Protein AF-A0A200HYS4-F1 (afdb_monomer)

pLDDT: mean 82.53, std 8.38, range [43.62, 94.75]

Structure (mmCIF, N/CA/C/O backbone):
data_AF-A0A200HYS4-F1
#
_entry.id   AF-A0A200HYS4-F1
#
loop_
_atom_site.group_PDB
_atom_site.id
_atom_site.type_symbol
_atom_site.label_atom_id
_atom_site.label_alt_id
_atom_site.label_comp_id
_atom_site.label_asym_id
_atom_site.label_entity_id
_atom_site.label_seq_id
_atom_site.pdbx_PDB_ins_code
_atom_site.Cartn_x
_atom_site.Cartn_y
_atom_site.Cartn_z
_atom_site.occupancy
_atom_site.B_iso_or_equiv
_atom_site.auth_seq_id
_atom_site.auth_comp_id
_atom_site.auth_asym_id
_atom_site.auth_atom_id
_atom_site.pdbx_PDB_model_num
ATOM 1 N N . MET A 1 1 ? -22.273 -1.838 -0.895 1.00 43.62 1 MET A N 1
ATOM 2 C CA . MET A 1 1 ? -22.373 -2.018 0.565 1.00 43.62 1 MET A CA 1
ATOM 3 C C . MET A 1 1 ? -22.120 -3.476 0.881 1.00 43.62 1 MET A C 1
ATOM 5 O O . MET A 1 1 ? -22.866 -4.328 0.404 1.00 43.62 1 MET A O 1
ATOM 9 N N . GLY A 1 2 ? -21.019 -3.767 1.568 1.00 59.88 2 GLY A N 1
ATOM 10 C CA . GLY A 1 2 ? -20.602 -5.133 1.888 1.00 59.88 2 GLY A CA 1
ATOM 11 C C . GLY A 1 2 ? -21.484 -5.754 2.973 1.00 59.88 2 GLY A C 1
ATOM 12 O O . GLY A 1 2 ? -21.993 -5.049 3.840 1.00 59.88 2 GLY A O 1
ATOM 13 N N . LYS A 1 3 ? -21.647 -7.083 2.962 1.00 58.84 3 LYS A N 1
ATOM 14 C CA . LYS A 1 3 ? -22.405 -7.829 3.989 1.00 58.84 3 LYS A CA 1
ATOM 15 C C . LYS A 1 3 ? -21.952 -7.487 5.421 1.00 58.84 3 LYS A C 1
ATOM 17 O O . LYS A 1 3 ? -22.784 -7.377 6.314 1.00 58.84 3 LYS A O 1
ATOM 22 N N . ASN A 1 4 ? -20.655 -7.242 5.595 1.00 75.69 4 ASN A N 1
ATOM 23 C CA . ASN A 1 4 ? -20.034 -6.896 6.874 1.00 75.69 4 ASN A CA 1
ATOM 24 C C . ASN A 1 4 ? -20.398 -5.483 7.361 1.00 75.69 4 ASN A C 1
ATOM 26 O O . ASN A 1 4 ? -20.480 -5.260 8.566 1.00 75.69 4 ASN A O 1
ATOM 30 N N . GLU A 1 5 ? -20.651 -4.539 6.446 1.00 79.88 5 GLU A N 1
ATOM 31 C CA . GLU A 1 5 ? -21.039 -3.166 6.803 1.00 79.88 5 GLU A CA 1
ATOM 32 C C . GLU A 1 5 ? -22.428 -3.151 7.439 1.00 79.88 5 GLU A C 1
ATOM 34 O O . GLU A 1 5 ? -22.596 -2.576 8.506 1.00 79.88 5 GLU A O 1
ATOM 39 N N . ARG A 1 6 ? -23.393 -3.864 6.842 1.00 83.50 6 ARG A N 1
ATOM 40 C CA . ARG A 1 6 ? -24.759 -3.969 7.381 1.00 83.50 6 ARG A CA 1
ATOM 41 C C . ARG A 1 6 ? -24.794 -4.633 8.751 1.00 83.50 6 ARG A C 1
ATOM 43 O O . ARG A 1 6 ? -25.457 -4.141 9.647 1.00 83.50 6 ARG A O 1
ATOM 50 N N . GLN A 1 7 ? -24.036 -5.714 8.927 1.00 84.19 7 GLN A N 1
ATOM 51 C CA . GLN A 1 7 ? -23.935 -6.391 10.223 1.00 84.19 7 GLN A CA 1
ATOM 52 C C . GLN A 1 7 ? -23.308 -5.491 11.294 1.00 84.19 7 GLN A C 1
ATOM 54 O O . GLN A 1 7 ? -23.748 -5.489 12.439 1.00 84.19 7 GLN A O 1
ATOM 59 N N . THR A 1 8 ? -22.298 -4.702 10.917 1.00 86.94 8 THR A N 1
ATOM 60 C CA . THR A 1 8 ? -21.685 -3.720 11.820 1.00 86.94 8 THR A CA 1
ATOM 61 C C . THR A 1 8 ? -22.671 -2.602 12.170 1.00 86.94 8 THR A C 1
ATOM 63 O O . THR A 1 8 ? -22.742 -2.189 13.321 1.00 86.94 8 THR A O 1
ATOM 66 N N . GLU A 1 9 ? -23.455 -2.128 11.201 1.00 88.94 9 GLU A N 1
ATOM 67 C CA . GLU A 1 9 ? -24.483 -1.103 11.397 1.00 88.94 9 GLU A CA 1
ATOM 68 C C . GLU A 1 9 ? -25.615 -1.590 12.310 1.00 88.94 9 GLU A C 1
ATOM 70 O O . GLU A 1 9 ? -25.948 -0.907 13.272 1.00 88.94 9 GLU A O 1
ATOM 75 N N . GLU A 1 10 ? -26.153 -2.787 12.070 1.00 90.19 10 GLU A N 1
ATOM 76 C CA . GLU A 1 10 ? -27.177 -3.412 12.919 1.00 90.19 10 GLU A CA 1
ATOM 77 C C . GLU A 1 10 ? -26.687 -3.575 14.362 1.00 90.19 10 GLU A C 1
ATOM 79 O O . GLU A 1 10 ? -27.403 -3.245 15.305 1.00 90.19 10 GLU A O 1
ATOM 84 N N . MET A 1 11 ? -25.438 -4.011 14.542 1.00 89.31 11 MET A N 1
ATOM 85 C CA . MET A 1 11 ? -24.815 -4.124 15.859 1.00 89.31 11 MET A CA 1
ATOM 86 C C . MET A 1 11 ? -24.674 -2.759 16.549 1.00 89.31 11 MET A C 1
ATOM 88 O O . MET A 1 11 ? -24.991 -2.631 17.730 1.00 89.31 11 MET A O 1
ATOM 92 N N . LEU A 1 12 ? -24.222 -1.728 15.829 1.00 91.38 12 LEU A N 1
ATOM 93 C CA . LEU A 1 12 ? -24.100 -0.367 16.363 1.00 91.38 12 LEU A CA 1
ATOM 94 C C . LEU A 1 12 ? -25.463 0.233 16.725 1.00 91.38 12 LEU A C 1
ATOM 96 O O . LEU A 1 12 ? -25.569 0.921 17.738 1.00 91.38 12 LEU A O 1
ATOM 100 N N . LEU A 1 13 ? -26.496 -0.034 15.923 1.00 94.31 13 LEU A N 1
ATOM 101 C CA . LEU A 1 13 ? -27.868 0.386 16.201 1.00 94.31 13 LEU A CA 1
ATOM 102 C C . LEU A 1 13 ? -28.436 -0.317 17.434 1.00 94.31 13 LEU A C 1
ATOM 104 O O . LEU A 1 13 ? -29.083 0.346 18.239 1.00 94.31 13 LEU A O 1
ATOM 108 N N . GLY A 1 14 ? -28.149 -1.609 17.616 1.00 91.62 14 GLY A N 1
ATOM 109 C CA . GLY A 1 14 ? -28.501 -2.338 18.836 1.00 91.62 14 GLY A CA 1
ATOM 110 C C . GLY A 1 14 ? -27.870 -1.700 20.074 1.00 91.62 14 GLY A C 1
ATOM 111 O O . GLY A 1 14 ? -28.579 -1.303 20.989 1.00 91.62 14 GLY A O 1
ATOM 112 N N . ILE A 1 15 ? -26.553 -1.460 20.045 1.00 90.50 15 ILE A N 1
ATOM 113 C CA . ILE A 1 15 ? -25.841 -0.794 21.152 1.00 90.50 15 ILE A CA 1
ATOM 114 C C . ILE A 1 15 ? -26.416 0.603 21.426 1.00 90.50 15 ILE A C 1
ATOM 116 O O . ILE A 1 15 ? -26.522 1.017 22.579 1.00 90.50 15 ILE A O 1
ATOM 120 N N . LEU A 1 16 ? -26.770 1.353 20.380 1.00 93.00 16 LEU A N 1
ATOM 121 C CA . LEU A 1 16 ? -27.381 2.671 20.526 1.00 93.00 16 LEU A CA 1
ATOM 122 C C . LEU A 1 16 ? -28.746 2.589 21.223 1.00 93.00 16 LEU A C 1
ATOM 124 O O . LEU A 1 16 ? -29.014 3.403 22.102 1.00 93.00 16 LEU A O 1
ATOM 128 N N . GLN A 1 17 ? -29.591 1.631 20.841 1.00 94.75 17 GLN A N 1
ATOM 129 C CA . GLN A 1 17 ? -30.896 1.416 21.469 1.00 94.75 17 GLN A CA 1
ATOM 130 C C . GLN A 1 17 ? -30.747 1.014 22.937 1.00 94.75 17 GLN A C 1
ATOM 132 O O . GLN A 1 17 ? -31.371 1.640 23.790 1.00 94.75 17 GLN A O 1
ATOM 137 N N . ASP A 1 18 ? -29.842 0.084 23.242 1.00 91.94 18 ASP A N 1
ATOM 138 C CA . ASP A 1 18 ? -29.573 -0.351 24.615 1.00 91.94 18 ASP A CA 1
ATOM 139 C C . ASP A 1 18 ? -29.107 0.821 25.505 1.00 91.94 18 ASP A C 1
ATOM 141 O O . ASP A 1 18 ? -29.523 0.953 26.657 1.00 91.94 18 ASP A O 1
ATOM 145 N N . ILE A 1 19 ? -28.278 1.727 24.965 1.00 91.88 19 ILE A N 1
ATOM 146 C CA . ILE A 1 19 ? -27.853 2.946 25.673 1.00 91.88 19 ILE A CA 1
ATOM 147 C C . ILE A 1 19 ? -29.042 3.885 25.924 1.00 91.88 19 ILE A C 1
ATOM 149 O O . ILE A 1 19 ? -29.134 4.457 27.011 1.00 91.88 19 ILE A O 1
ATOM 153 N N . LEU A 1 20 ? -29.941 4.060 24.952 1.00 93.88 20 LEU A N 1
ATOM 154 C CA . LEU A 1 20 ? -31.119 4.921 25.101 1.00 93.88 20 LEU A CA 1
ATOM 155 C C . LEU A 1 20 ? -32.088 4.377 26.161 1.00 93.88 20 LEU A C 1
ATOM 157 O O . LEU A 1 20 ? -32.545 5.145 27.008 1.00 93.88 20 LEU A O 1
ATOM 161 N N . GLU A 1 21 ? -32.338 3.067 26.181 1.00 94.19 21 GLU A N 1
A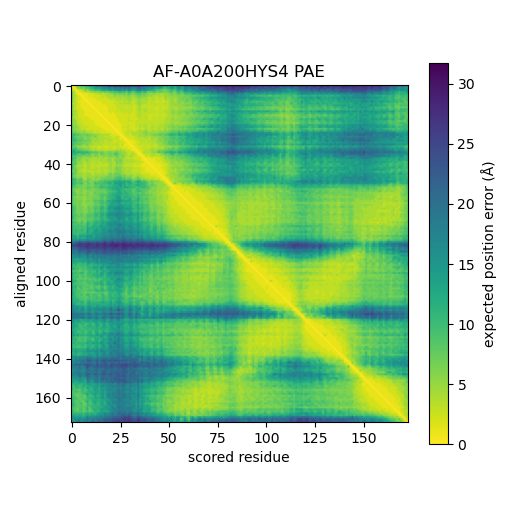TOM 162 C CA . GLU A 1 21 ? -33.162 2.422 27.212 1.00 94.19 21 GLU A CA 1
ATOM 163 C C . GLU A 1 21 ? -32.517 2.517 28.602 1.00 94.19 21 GLU A C 1
ATOM 165 O O . GLU A 1 21 ? -33.192 2.799 29.595 1.00 94.19 21 GLU A O 1
ATOM 170 N N . ALA A 1 22 ? -31.199 2.326 28.701 1.00 91.44 22 ALA A N 1
ATOM 171 C CA . ALA A 1 22 ? -30.468 2.497 29.954 1.00 91.44 22 ALA A CA 1
ATOM 172 C C . ALA A 1 22 ? -30.579 3.941 30.477 1.00 91.44 22 ALA A C 1
ATOM 174 O O . ALA A 1 22 ? -30.789 4.150 31.674 1.00 91.44 22 ALA A O 1
ATOM 175 N N . GLN A 1 23 ? -30.500 4.937 29.585 1.00 91.50 23 GLN A N 1
ATOM 176 C CA . GLN A 1 23 ? -30.702 6.344 29.936 1.00 91.50 23 GLN A CA 1
ATOM 177 C C . GLN A 1 23 ? -32.131 6.627 30.416 1.00 91.50 23 GLN A C 1
ATOM 179 O O . GLN A 1 23 ? -32.293 7.325 31.418 1.00 91.50 23 GLN A O 1
ATOM 184 N N . GLU A 1 24 ? -33.154 6.083 29.750 1.00 94.12 24 GLU A N 1
ATOM 185 C CA . GLU A 1 24 ? -34.563 6.251 30.141 1.00 94.12 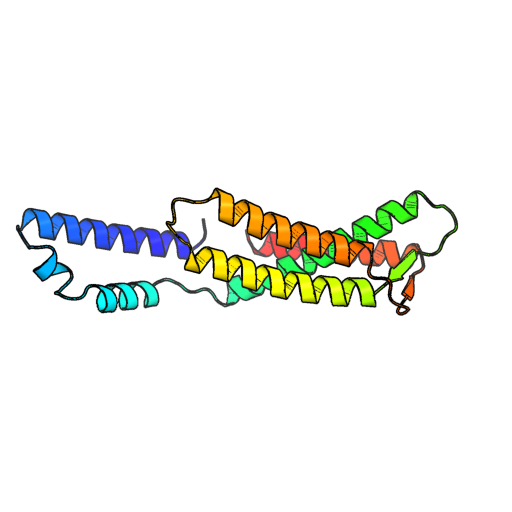24 GLU A CA 1
ATOM 186 C C . GLU A 1 24 ? -34.850 5.649 31.525 1.00 94.12 24 GLU A C 1
ATOM 188 O O . GLU A 1 24 ? -35.535 6.258 32.346 1.00 94.12 24 GLU A O 1
ATOM 193 N N . ASN A 1 25 ? -34.238 4.504 31.830 1.00 92.81 25 ASN A N 1
ATOM 194 C CA . ASN A 1 25 ? -34.344 3.834 33.126 1.00 92.81 25 ASN A CA 1
ATOM 195 C C . ASN A 1 25 ? -33.446 4.445 34.223 1.00 92.81 25 ASN A C 1
ATOM 197 O O . ASN A 1 25 ? -33.399 3.929 35.342 1.00 92.81 25 ASN A O 1
ATOM 201 N N . GLY A 1 26 ? -32.715 5.528 33.930 1.00 91.38 26 GLY A N 1
ATOM 202 C CA . GLY A 1 26 ? -31.820 6.191 34.883 1.00 91.38 26 GLY A CA 1
ATOM 203 C C . GLY A 1 26 ? -30.588 5.365 35.276 1.00 91.38 26 GLY A C 1
ATOM 204 O O . GLY A 1 26 ? -29.977 5.631 36.313 1.00 91.38 26 GLY A O 1
ATOM 205 N N . VAL A 1 27 ? -30.215 4.365 34.472 1.00 90.06 27 VAL A N 1
ATOM 206 C CA . VAL A 1 27 ? -29.041 3.516 34.701 1.00 90.06 27 VAL A CA 1
ATOM 207 C C . VAL A 1 27 ? -27.777 4.337 34.467 1.00 90.06 27 VAL A C 1
ATOM 209 O O . VAL A 1 27 ? -27.614 5.000 33.439 1.00 90.06 27 VAL A O 1
ATOM 212 N N . SER A 1 28 ? -26.852 4.305 35.426 1.00 88.50 28 SER A N 1
ATOM 213 C CA . SER A 1 28 ? -25.592 5.023 35.280 1.00 88.50 28 SER A CA 1
ATOM 214 C C . SER A 1 28 ? -24.698 4.353 34.231 1.00 88.50 28 SER A C 1
ATOM 216 O O . SER A 1 28 ? -24.686 3.131 34.078 1.00 88.50 28 SER A O 1
ATOM 218 N N . ALA A 1 29 ? -23.867 5.137 33.539 1.00 83.75 29 ALA A N 1
ATOM 219 C CA . ALA A 1 29 ? -22.899 4.593 32.582 1.00 83.75 29 ALA A CA 1
ATOM 220 C C . ALA A 1 29 ? -21.927 3.584 33.225 1.00 83.75 29 ALA A C 1
ATOM 222 O O . ALA A 1 29 ? -21.437 2.685 32.548 1.00 83.75 29 ALA A O 1
ATOM 223 N N . GLN A 1 30 ? -21.653 3.719 34.527 1.00 85.94 30 GLN A N 1
ATOM 224 C CA . GLN A 1 30 ? -20.797 2.795 35.267 1.00 85.94 30 GLN A CA 1
ATOM 225 C C . GLN A 1 30 ? -21.497 1.465 35.565 1.00 85.94 30 GLN A C 1
ATOM 227 O O . GLN A 1 30 ? -20.823 0.440 35.618 1.00 85.94 30 GLN A O 1
ATOM 232 N N . ASP A 1 31 ? -22.819 1.470 35.734 1.00 86.75 31 ASP A N 1
ATOM 233 C CA . ASP A 1 31 ? -23.606 0.247 35.904 1.00 86.75 31 ASP A CA 1
ATOM 234 C C . ASP A 1 31 ? -23.826 -0.463 34.563 1.00 86.75 31 ASP A C 1
ATOM 236 O O . ASP A 1 31 ? -23.780 -1.688 34.510 1.00 86.75 31 ASP A O 1
ATOM 240 N N . TYR A 1 32 ? -23.979 0.294 33.470 1.00 85.69 32 TYR A N 1
ATOM 241 C CA . TYR A 1 32 ? -24.147 -0.253 32.120 1.00 85.69 32 TYR A CA 1
ATOM 242 C C . TYR A 1 32 ? -22.834 -0.785 31.512 1.00 85.69 32 TYR A C 1
ATOM 244 O O . TYR A 1 32 ? -22.765 -1.929 31.072 1.00 85.69 32 TYR A O 1
ATOM 252 N N . PHE A 1 33 ? -21.757 0.013 31.512 1.00 85.00 33 PHE A N 1
ATOM 253 C CA . PHE A 1 33 ? -20.457 -0.381 30.940 1.00 85.00 33 PHE A CA 1
ATOM 254 C C . PHE A 1 33 ? -19.497 -1.028 31.953 1.00 85.00 33 PHE A C 1
ATOM 256 O O . PHE A 1 33 ? -18.400 -1.461 31.589 1.00 85.00 33 PHE A O 1
ATOM 263 N N . GLY A 1 34 ? -19.860 -1.065 33.234 1.00 85.25 34 GLY A N 1
ATOM 264 C CA . GLY A 1 34 ? -18.966 -1.482 34.309 1.00 85.25 34 GLY A CA 1
ATOM 265 C C . GLY A 1 34 ? -17.888 -0.442 34.652 1.00 85.25 34 GLY A C 1
ATOM 266 O O . GLY A 1 34 ? -17.720 0.599 34.016 1.00 85.25 34 GLY A O 1
ATOM 267 N N . LYS A 1 35 ? -17.086 -0.744 35.682 1.00 83.44 35 LYS A N 1
ATOM 268 C CA . LYS A 1 35 ? -15.969 0.121 36.125 1.00 83.44 35 LYS A CA 1
ATOM 269 C C . LYS A 1 35 ? -14.796 0.162 35.139 1.00 83.44 35 LYS A C 1
ATOM 271 O O . LYS A 1 35 ? -13.995 1.090 35.187 1.00 83.44 35 LYS A O 1
ATOM 276 N N . ALA A 1 36 ? -14.686 -0.848 34.280 1.00 86.50 36 ALA A N 1
ATOM 277 C CA . ALA A 1 36 ? -13.677 -0.950 33.238 1.00 86.50 36 ALA A CA 1
ATOM 278 C C . ALA A 1 36 ? -14.382 -1.342 31.929 1.00 86.50 36 ALA A C 1
ATOM 280 O O . ALA A 1 36 ? -14.769 -2.498 31.801 1.00 86.50 36 ALA A O 1
ATOM 281 N N . PRO A 1 37 ? -14.541 -0.425 30.961 1.00 82.75 37 PRO A N 1
ATOM 282 C CA . PRO A 1 37 ? -15.277 -0.690 29.719 1.00 82.75 37 PRO A CA 1
ATOM 283 C C . PRO A 1 37 ? -14.462 -1.475 28.675 1.00 82.75 37 PRO A C 1
ATOM 285 O O . PRO A 1 37 ? -15.006 -1.958 27.686 1.00 82.75 37 PRO A O 1
ATOM 288 N N . GLN A 1 38 ? -13.147 -1.618 28.872 1.00 86.44 38 GLN A N 1
ATOM 289 C CA . GLN A 1 38 ? -12.240 -2.303 27.938 1.00 86.44 38 GLN A CA 1
ATOM 290 C C . GLN A 1 38 ? -12.598 -3.774 27.648 1.00 86.44 38 GLN A C 1
ATOM 292 O O . GLN A 1 38 ? -12.485 -4.170 26.488 1.00 86.44 38 GLN A O 1
ATOM 297 N N . PRO A 1 39 ? -13.017 -4.603 28.626 1.00 87.00 39 PRO A N 1
ATOM 298 C CA . PRO A 1 39 ? -13.423 -5.982 28.368 1.00 87.00 39 PRO A CA 1
ATOM 299 C C . PRO A 1 39 ? -14.655 -6.048 27.463 1.00 87.00 39 PRO A C 1
ATOM 301 O O . PRO A 1 39 ? -14.623 -6.768 26.470 1.00 87.00 39 PRO A O 1
ATOM 304 N N . ILE A 1 40 ? -15.673 -5.226 27.746 1.00 84.56 40 ILE A N 1
ATOM 305 C CA . ILE A 1 40 ? -16.895 -5.130 26.936 1.00 84.56 40 ILE A CA 1
ATOM 306 C C . ILE A 1 40 ? -16.541 -4.669 25.520 1.00 84.56 40 ILE A C 1
ATOM 308 O O . ILE A 1 40 ? -16.917 -5.310 24.545 1.00 84.56 40 ILE A O 1
ATOM 312 N N . ALA A 1 41 ? -15.725 -3.619 25.385 1.00 85.56 41 ALA A N 1
ATOM 313 C CA . ALA A 1 41 ? -15.263 -3.146 24.082 1.00 85.56 41 ALA A CA 1
ATOM 314 C C . ALA A 1 41 ? -14.510 -4.233 23.294 1.00 85.56 41 ALA A C 1
ATOM 316 O O . ALA A 1 41 ? -14.736 -4.399 22.099 1.00 85.56 41 ALA A O 1
ATOM 317 N N . ASN A 1 42 ? -13.647 -5.012 23.949 1.00 87.25 42 ASN A N 1
ATOM 318 C CA . ASN A 1 42 ? -12.928 -6.110 23.303 1.00 87.25 42 ASN A CA 1
ATOM 319 C C . ASN A 1 42 ? -13.852 -7.253 22.865 1.00 87.25 42 ASN A C 1
ATOM 321 O O . ASN A 1 42 ? -13.596 -7.871 21.834 1.00 87.25 42 ASN A O 1
ATOM 325 N N . GLU A 1 43 ? -14.899 -7.561 23.629 1.00 86.06 43 GLU A N 1
ATOM 326 C CA . GLU A 1 43 ? -15.905 -8.550 23.231 1.00 86.06 43 GLU A CA 1
ATOM 327 C C . GLU A 1 43 ? -16.707 -8.081 22.021 1.00 86.06 43 GLU A C 1
ATOM 329 O O . GLU A 1 43 ? -16.852 -8.844 21.067 1.00 86.06 43 GLU A O 1
ATOM 334 N N . LEU A 1 44 ? -17.115 -6.811 21.996 1.00 85.56 44 LEU A N 1
ATOM 335 C CA . LEU A 1 44 ? -17.774 -6.209 20.837 1.00 85.56 44 LEU A CA 1
ATOM 336 C C . LEU A 1 44 ? -16.866 -6.260 19.597 1.00 85.56 44 LEU A C 1
ATOM 338 O O . LEU A 1 44 ? -17.283 -6.696 18.528 1.00 85.56 44 LEU A O 1
ATOM 342 N N . LEU A 1 45 ? -15.583 -5.918 19.739 1.00 85.25 45 LEU A N 1
ATOM 343 C CA . LEU A 1 45 ? -14.620 -6.001 18.635 1.00 85.25 45 LEU A CA 1
ATOM 344 C C . LEU A 1 45 ? -14.444 -7.429 18.097 1.00 85.25 45 LEU A C 1
ATOM 346 O O . LEU A 1 45 ? -14.198 -7.598 16.905 1.00 85.25 45 LEU A O 1
ATOM 350 N N . LYS A 1 46 ? -14.575 -8.459 18.942 1.00 85.19 46 LYS A N 1
ATOM 351 C CA . LYS A 1 46 ? -14.517 -9.867 18.508 1.00 85.19 46 LYS A CA 1
ATOM 352 C C . LYS A 1 46 ? -15.766 -10.313 17.750 1.00 85.19 46 LYS A C 1
ATOM 354 O O . LYS A 1 46 ? -15.677 -11.265 16.980 1.00 85.19 46 LYS A O 1
ATOM 359 N N . GLN A 1 47 ? -16.907 -9.672 17.991 1.00 83.81 47 GLN A N 1
ATOM 360 C CA . GLN A 1 47 ? -18.163 -9.961 17.296 1.00 83.81 47 GLN A CA 1
ATOM 361 C C . GLN A 1 47 ? -18.221 -9.318 15.908 1.00 83.81 47 GLN A C 1
ATOM 363 O O . GLN A 1 47 ? -19.011 -9.753 15.070 1.00 83.81 47 GLN A O 1
ATOM 368 N N . LEU A 1 48 ? -17.368 -8.322 15.640 1.00 82.75 48 LEU A N 1
ATOM 369 C CA . LEU A 1 48 ? -17.293 -7.709 14.322 1.00 82.75 48 LEU A CA 1
ATOM 370 C C . LEU A 1 48 ? -16.867 -8.740 13.265 1.00 82.75 48 LEU A C 1
ATOM 372 O O . LEU A 1 48 ? -15.911 -9.496 13.477 1.00 82.75 48 LEU A O 1
ATOM 376 N N . PRO A 1 49 ? -17.537 -8.758 12.101 1.00 75.94 49 PRO A N 1
ATOM 377 C CA . PRO A 1 49 ? -17.189 -9.665 11.021 1.00 75.94 49 PRO A CA 1
ATOM 378 C C . PRO A 1 49 ? -15.783 -9.342 10.500 1.00 75.94 49 PRO A C 1
ATOM 380 O O . PRO A 1 49 ? -15.569 -8.357 9.794 1.00 75.94 49 PRO A O 1
ATOM 383 N N . ASN A 1 50 ? -14.810 -10.189 10.841 1.00 71.88 50 ASN A N 1
ATOM 384 C CA . ASN A 1 50 ? -13.462 -10.107 10.295 1.00 71.88 50 ASN A CA 1
ATOM 385 C C . ASN A 1 50 ? -13.343 -11.010 9.065 1.00 71.88 50 ASN A C 1
ATOM 387 O O . ASN A 1 50 ? -13.273 -12.237 9.173 1.00 71.88 50 ASN A O 1
ATOM 391 N N . ASP A 1 51 ? -13.312 -10.398 7.886 1.00 77.38 51 ASP A N 1
ATOM 392 C CA . ASP A 1 51 ? -13.200 -11.125 6.630 1.00 77.38 51 ASP A CA 1
ATOM 393 C C . ASP A 1 51 ? -11.742 -11.223 6.173 1.00 77.38 51 ASP A C 1
ATOM 395 O O . ASP A 1 51 ? -11.248 -10.480 5.319 1.00 77.38 51 ASP A O 1
ATOM 399 N N . ALA A 1 52 ? -11.035 -12.199 6.744 1.00 78.38 52 ALA A N 1
ATOM 400 C CA . ALA A 1 52 ? -9.667 -12.517 6.350 1.00 78.38 52 ALA A CA 1
ATOM 401 C C . ALA A 1 52 ? -9.553 -12.852 4.849 1.00 78.38 52 ALA A C 1
ATOM 403 O O . ALA A 1 52 ? -8.530 -12.553 4.230 1.00 78.38 52 ALA A O 1
ATOM 404 N N . LYS A 1 53 ? -10.598 -13.427 4.229 1.00 78.88 53 LYS A N 1
ATOM 405 C CA . LYS A 1 53 ? -10.603 -13.712 2.783 1.00 78.88 53 LYS A CA 1
ATOM 406 C C . LYS A 1 53 ? -10.655 -12.418 1.983 1.00 78.88 53 LYS A C 1
ATOM 408 O O . LYS A 1 53 ? -9.918 -12.280 1.007 1.00 78.88 53 LYS A O 1
ATOM 413 N N . GLN A 1 54 ? -11.463 -11.456 2.418 1.00 80.06 54 GLN A N 1
ATOM 414 C CA . GLN A 1 54 ? -11.492 -10.121 1.833 1.00 80.06 54 GLN A CA 1
ATOM 415 C C . GLN A 1 54 ? -10.133 -9.420 1.971 1.00 80.06 54 GLN A C 1
ATOM 417 O O . GLN A 1 54 ? -9.668 -8.828 0.999 1.00 80.06 54 GLN A O 1
ATOM 422 N N . MET A 1 55 ? -9.449 -9.538 3.116 1.00 80.81 55 MET A N 1
ATOM 423 C CA . MET A 1 55 ? -8.097 -8.981 3.286 1.00 80.81 55 MET A CA 1
ATOM 424 C C . MET A 1 55 ? -7.088 -9.599 2.310 1.00 80.81 55 MET A C 1
ATOM 426 O O . MET A 1 55 ? -6.340 -8.866 1.662 1.00 80.81 55 MET A O 1
ATOM 430 N N . VAL A 1 56 ? -7.093 -10.927 2.151 1.00 84.44 56 VAL A N 1
ATOM 431 C CA . VAL A 1 56 ? -6.232 -11.618 1.175 1.00 84.44 56 VAL A CA 1
ATOM 432 C C . VAL A 1 56 ? -6.560 -11.175 -0.250 1.00 84.44 56 VAL A C 1
ATOM 434 O O . VAL A 1 56 ? -5.648 -10.875 -1.017 1.00 84.44 56 VAL A O 1
ATOM 437 N N . LYS A 1 57 ? -7.846 -11.061 -0.600 1.00 83.75 57 LYS A N 1
ATOM 438 C CA . LYS A 1 57 ? -8.286 -10.610 -1.926 1.00 83.75 57 LYS A CA 1
ATOM 439 C C . LYS A 1 57 ? -7.846 -9.176 -2.224 1.00 83.75 57 LYS A C 1
ATOM 441 O O . LYS A 1 57 ? -7.326 -8.916 -3.304 1.00 83.75 57 LYS A O 1
ATOM 446 N N . ILE A 1 58 ? -8.001 -8.259 -1.266 1.00 84.06 58 ILE A N 1
ATOM 447 C CA . ILE A 1 58 ? -7.547 -6.865 -1.393 1.00 84.06 58 ILE A CA 1
ATOM 448 C C . ILE A 1 58 ? -6.024 -6.807 -1.523 1.00 84.06 58 ILE A C 1
ATOM 450 O O . ILE A 1 58 ? -5.514 -6.074 -2.367 1.00 84.06 58 ILE A O 1
ATOM 454 N N . SER A 1 59 ? -5.295 -7.592 -0.727 1.00 83.25 59 SER A N 1
ATOM 455 C CA . SER A 1 59 ? -3.835 -7.661 -0.805 1.00 83.25 59 SER A CA 1
ATOM 456 C C . SER A 1 59 ? -3.371 -8.177 -2.170 1.00 83.25 59 SER A C 1
ATOM 458 O O . SER A 1 59 ? -2.523 -7.550 -2.804 1.00 83.25 59 SER A O 1
ATOM 460 N N . LEU A 1 60 ? -3.985 -9.251 -2.674 1.00 85.00 60 LEU A N 1
ATOM 461 C CA . LEU A 1 60 ? -3.696 -9.802 -3.997 1.00 85.00 60 LEU A CA 1
ATOM 462 C C . LEU A 1 60 ? -3.999 -8.790 -5.111 1.00 85.00 60 LEU A C 1
ATOM 464 O O . LEU A 1 60 ? -3.167 -8.583 -5.994 1.00 85.00 60 LEU A O 1
ATOM 468 N N . LEU A 1 61 ? -5.157 -8.124 -5.047 1.00 87.31 61 LEU A N 1
ATOM 469 C CA . LEU A 1 61 ? -5.542 -7.082 -5.998 1.00 87.31 61 LEU A CA 1
ATOM 470 C C . LEU A 1 61 ? -4.540 -5.921 -5.984 1.00 87.31 61 LEU A C 1
ATOM 472 O O . LEU A 1 61 ? -4.151 -5.447 -7.049 1.00 87.31 61 LEU A O 1
ATOM 476 N N . ALA A 1 62 ? -4.088 -5.485 -4.806 1.00 84.94 62 ALA A N 1
ATOM 477 C CA . ALA A 1 62 ? -3.109 -4.410 -4.672 1.00 84.94 62 ALA A CA 1
ATOM 478 C C . ALA A 1 62 ? -1.758 -4.781 -5.306 1.00 84.94 62 ALA A C 1
ATOM 480 O O . ALA A 1 62 ? -1.198 -3.983 -6.058 1.00 84.94 62 ALA A O 1
ATOM 481 N N . VAL A 1 63 ? -1.266 -6.002 -5.065 1.00 84.81 63 VAL A N 1
ATOM 482 C CA . VAL A 1 63 ? -0.013 -6.504 -5.654 1.00 84.81 63 VAL A CA 1
ATOM 483 C C . VAL A 1 63 ? -0.119 -6.607 -7.178 1.00 84.81 63 VAL A C 1
ATOM 485 O O . VAL A 1 63 ? 0.753 -6.108 -7.890 1.00 84.81 63 VAL A O 1
ATOM 488 N N . LEU A 1 64 ? -1.200 -7.200 -7.694 1.00 86.06 64 LEU A N 1
ATOM 489 C CA . LEU A 1 64 ? -1.425 -7.331 -9.137 1.00 86.06 64 LEU A CA 1
ATOM 490 C C . LEU A 1 64 ? -1.588 -5.974 -9.820 1.00 86.06 64 LEU A C 1
ATOM 492 O O . LEU A 1 64 ? -1.004 -5.750 -10.878 1.00 86.06 64 LEU A O 1
ATOM 496 N N . THR A 1 65 ? -2.326 -5.053 -9.202 1.00 85.88 65 THR A N 1
ATOM 497 C CA . THR A 1 65 ? -2.514 -3.695 -9.728 1.00 85.88 65 THR A CA 1
ATOM 498 C C . THR A 1 65 ? -1.193 -2.934 -9.759 1.00 85.88 65 THR A C 1
ATOM 500 O O . THR A 1 65 ? -0.878 -2.310 -10.769 1.00 85.88 65 THR A O 1
ATOM 503 N N . TYR A 1 66 ? -0.381 -3.021 -8.700 1.00 84.69 66 TYR A N 1
ATOM 504 C CA . TYR A 1 66 ? 0.950 -2.414 -8.673 1.00 84.69 66 TYR A CA 1
ATOM 505 C C . TYR A 1 66 ? 1.822 -2.938 -9.818 1.00 84.69 66 TYR A C 1
ATOM 507 O O . TYR A 1 66 ? 2.387 -2.150 -10.580 1.00 84.69 66 TYR A O 1
ATOM 515 N N . PHE A 1 67 ? 1.875 -4.261 -9.991 1.00 83.38 67 PHE A N 1
ATOM 516 C CA . PHE A 1 67 ? 2.646 -4.873 -11.068 1.00 83.38 67 PHE A CA 1
ATOM 517 C C . PHE A 1 67 ? 2.130 -4.458 -12.451 1.00 83.38 67 PHE A C 1
ATOM 519 O O . PHE A 1 67 ? 2.925 -4.093 -13.315 1.00 83.38 67 PHE A O 1
ATOM 526 N N . ALA A 1 68 ? 0.809 -4.439 -12.650 1.00 86.25 68 ALA A N 1
ATOM 527 C CA . ALA A 1 68 ? 0.188 -4.016 -13.900 1.00 86.25 68 ALA A CA 1
ATOM 528 C C . ALA A 1 68 ? 0.510 -2.553 -14.234 1.00 86.25 68 ALA A C 1
ATOM 530 O O . ALA A 1 68 ? 0.962 -2.276 -15.341 1.00 86.25 68 ALA A O 1
ATOM 531 N N . VAL A 1 69 ? 0.348 -1.623 -13.288 1.00 85.38 69 VAL A N 1
ATOM 532 C CA . VAL A 1 69 ? 0.627 -0.190 -13.500 1.00 85.38 69 VAL A CA 1
ATOM 533 C C . VAL A 1 69 ? 2.088 0.035 -13.873 1.00 85.38 69 VAL A C 1
ATOM 535 O O . VAL A 1 69 ? 2.385 0.750 -14.829 1.00 85.38 69 VAL A O 1
ATOM 538 N N . VAL A 1 70 ? 3.007 -0.598 -13.150 1.00 81.81 70 VAL A N 1
ATOM 539 C CA . VAL A 1 70 ? 4.443 -0.452 -13.389 1.00 81.81 70 VAL A CA 1
ATOM 540 C C . VAL A 1 70 ? 4.854 -1.078 -14.726 1.00 81.81 70 VAL A C 1
ATOM 542 O O . VAL A 1 70 ? 5.567 -0.450 -15.514 1.00 81.81 70 VAL A O 1
ATOM 545 N N . PHE A 1 71 ? 4.369 -2.287 -15.021 1.00 82.88 71 PHE A N 1
ATOM 546 C CA . PHE A 1 71 ? 4.659 -2.981 -16.273 1.00 82.88 71 PHE A CA 1
ATOM 547 C C . PHE A 1 71 ? 4.095 -2.216 -17.474 1.00 82.88 71 PHE A C 1
ATOM 549 O O . PHE A 1 71 ? 4.844 -1.894 -18.396 1.00 82.88 71 PHE A O 1
ATOM 556 N N . ILE A 1 72 ? 2.80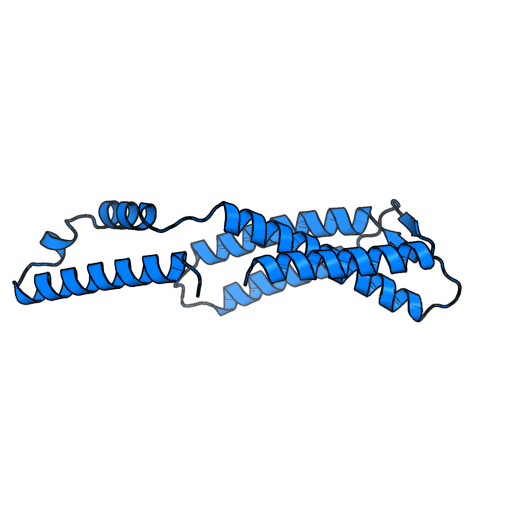9 -1.858 -17.443 1.00 84.12 72 ILE A N 1
ATOM 557 C CA . ILE A 1 72 ? 2.131 -1.122 -18.519 1.00 84.12 72 ILE A CA 1
ATOM 558 C C . ILE A 1 72 ? 2.743 0.271 -18.689 1.00 84.12 72 ILE A C 1
ATOM 560 O O . ILE A 1 72 ? 2.960 0.697 -19.819 1.00 84.12 72 ILE A O 1
ATOM 564 N N . GLY A 1 73 ? 3.092 0.961 -17.600 1.00 82.25 73 GLY A N 1
ATOM 565 C CA . GLY A 1 73 ? 3.779 2.252 -17.659 1.00 82.25 73 GLY A CA 1
ATOM 566 C C . GLY A 1 73 ? 5.138 2.158 -18.357 1.00 82.25 73 GLY A C 1
ATOM 567 O O . GLY A 1 73 ? 5.431 2.945 -19.256 1.00 82.25 73 GLY A O 1
ATOM 568 N N . SER A 1 74 ? 5.951 1.154 -18.011 1.00 78.19 74 SER A N 1
ATOM 569 C CA . SER A 1 74 ? 7.239 0.922 -18.682 1.00 78.19 74 SER A CA 1
ATOM 570 C C . SER A 1 74 ? 7.076 0.519 -20.154 1.00 78.19 74 SER A C 1
ATOM 572 O O . SER A 1 74 ? 7.825 0.991 -21.012 1.00 78.19 74 SER A O 1
ATOM 574 N N . TYR A 1 75 ? 6.052 -0.282 -20.466 1.00 80.62 75 TYR A N 1
ATOM 575 C CA . TYR A 1 75 ? 5.687 -0.634 -21.834 1.00 80.62 75 TYR A CA 1
ATOM 576 C C . TYR A 1 75 ? 5.274 0.606 -22.640 1.00 80.62 75 TYR A C 1
ATOM 578 O O . TYR A 1 75 ? 5.763 0.802 -23.750 1.00 80.62 75 TYR A O 1
ATOM 586 N N . PHE A 1 76 ? 4.454 1.488 -22.067 1.00 82.38 76 PHE A N 1
ATOM 587 C CA . PHE A 1 76 ? 4.017 2.723 -22.714 1.00 82.38 76 PHE A CA 1
ATOM 588 C C . PHE A 1 76 ? 5.199 3.624 -23.084 1.00 82.38 76 PHE A C 1
ATOM 590 O O . PHE A 1 76 ? 5.280 4.084 -24.218 1.00 82.38 76 PHE A O 1
ATOM 597 N N . VAL A 1 77 ? 6.172 3.803 -22.184 1.00 79.88 77 VAL A N 1
ATOM 598 C CA . VAL A 1 77 ? 7.404 4.559 -22.483 1.00 79.88 77 VAL A CA 1
ATOM 599 C C . VAL A 1 77 ? 8.195 3.915 -23.628 1.00 79.88 77 VAL A C 1
ATOM 601 O O . VAL A 1 77 ? 8.681 4.623 -24.510 1.00 79.88 77 VAL A O 1
ATOM 604 N N . SER A 1 78 ? 8.272 2.581 -23.673 1.00 75.62 78 SER A N 1
ATOM 605 C CA . SER A 1 78 ? 8.967 1.858 -24.750 1.00 75.62 78 SER A CA 1
ATOM 606 C C . SER A 1 78 ? 8.330 2.045 -26.136 1.00 75.62 78 SER A C 1
ATOM 608 O O . SER A 1 78 ? 9.007 1.891 -27.150 1.00 75.62 78 SER A O 1
ATOM 610 N N . LEU A 1 79 ? 7.049 2.430 -26.217 1.00 77.81 79 LEU A N 1
ATOM 611 C CA . LEU A 1 79 ? 6.393 2.730 -27.496 1.00 77.81 79 LEU A CA 1
ATOM 612 C C . LEU A 1 79 ? 6.965 3.982 -28.171 1.00 77.81 79 LEU A C 1
ATOM 614 O O . LEU A 1 79 ? 7.004 4.034 -29.399 1.00 77.81 79 LEU A O 1
ATOM 618 N N . PHE A 1 80 ? 7.449 4.948 -27.388 1.00 80.06 80 PHE A N 1
ATOM 619 C CA . PHE A 1 80 ? 8.049 6.188 -27.888 1.00 80.06 80 PHE A CA 1
ATOM 620 C C . PHE A 1 80 ? 9.530 6.038 -28.268 1.00 80.06 80 PHE A C 1
ATOM 622 O O . PHE A 1 80 ? 10.132 6.991 -28.758 1.00 80.06 80 PHE A O 1
ATOM 629 N N . GLN A 1 81 ? 10.123 4.853 -28.077 1.00 75.62 81 GLN A N 1
ATOM 630 C CA . GLN A 1 81 ? 11.502 4.536 -28.458 1.00 75.62 81 GLN A CA 1
ATOM 631 C C . GLN A 1 81 ? 11.515 3.388 -29.485 1.00 75.62 81 GLN A C 1
ATOM 633 O O . GLN A 1 81 ? 11.649 2.217 -29.127 1.00 75.62 81 GLN A O 1
ATOM 638 N N . PRO A 1 82 ? 11.339 3.687 -30.786 1.00 65.19 82 PRO A N 1
ATOM 639 C CA . PRO A 1 82 ? 11.312 2.656 -31.811 1.00 65.19 82 PRO A CA 1
ATOM 640 C C . PRO A 1 82 ? 12.685 1.986 -31.959 1.00 65.19 82 PRO A C 1
ATOM 642 O O . PRO A 1 82 ? 13.688 2.652 -32.191 1.00 65.19 82 PRO A O 1
ATOM 645 N N . GLY A 1 83 ? 12.715 0.653 -31.866 1.00 64.44 83 GLY A N 1
ATOM 646 C CA . GLY A 1 83 ? 13.900 -0.164 -32.158 1.00 64.44 83 GLY A CA 1
ATOM 647 C C . GLY A 1 83 ? 14.661 -0.686 -30.937 1.00 64.44 83 GLY A C 1
ATOM 648 O O . GLY A 1 83 ? 15.535 -1.534 -31.105 1.00 64.44 83 GLY A O 1
ATOM 649 N N . THR A 1 84 ? 14.314 -0.268 -29.718 1.00 64.00 84 THR A N 1
ATOM 650 C CA . THR A 1 84 ? 14.884 -0.850 -28.496 1.00 64.00 84 THR A CA 1
ATOM 651 C C . THR A 1 84 ? 14.011 -2.006 -27.979 1.00 64.00 84 THR A C 1
ATOM 653 O O . THR A 1 84 ? 12.781 -1.894 -27.944 1.00 64.00 84 THR A O 1
ATOM 656 N N . PRO A 1 85 ? 14.604 -3.157 -27.603 1.00 65.81 85 PRO A N 1
ATOM 657 C CA . PRO A 1 85 ? 13.883 -4.201 -26.882 1.00 65.81 85 PRO A CA 1
ATOM 658 C C . PRO A 1 85 ? 13.393 -3.671 -25.532 1.00 65.81 85 PRO A C 1
ATOM 660 O O . PRO A 1 85 ? 14.023 -2.794 -24.936 1.00 65.81 85 PRO A O 1
ATOM 663 N N . GLN A 1 86 ? 12.298 -4.232 -25.014 1.00 67.88 86 GLN A N 1
ATOM 664 C CA . GLN A 1 86 ? 11.840 -3.866 -23.680 1.00 67.88 86 GLN A CA 1
ATOM 665 C C . GLN A 1 86 ? 12.782 -4.476 -22.642 1.00 67.88 86 GLN A C 1
ATOM 667 O O . GLN A 1 86 ? 12.893 -5.697 -22.526 1.00 67.88 86 GLN A O 1
ATOM 672 N N . LEU A 1 87 ? 13.453 -3.605 -21.892 1.00 71.06 87 LEU A N 1
ATOM 673 C CA . LEU A 1 87 ? 14.343 -3.973 -20.799 1.00 71.06 87 LEU A CA 1
ATOM 674 C C . LEU A 1 87 ? 13.562 -3.887 -19.491 1.00 71.06 87 LEU A C 1
ATOM 676 O O . LEU A 1 87 ? 13.184 -2.800 -19.051 1.00 71.06 87 LEU A O 1
ATOM 680 N N . ILE A 1 88 ? 13.309 -5.039 -18.876 1.00 74.94 88 ILE A N 1
ATOM 681 C CA . ILE A 1 88 ? 12.630 -5.121 -17.584 1.00 74.94 88 ILE A CA 1
ATOM 682 C C . ILE A 1 88 ? 13.672 -5.445 -16.526 1.00 74.94 88 ILE A C 1
ATOM 684 O O . ILE A 1 88 ? 14.185 -6.560 -16.474 1.00 74.94 88 ILE A O 1
ATOM 688 N N . ASP A 1 89 ? 13.973 -4.461 -15.683 1.00 82.44 89 ASP A N 1
ATOM 689 C CA . ASP A 1 89 ? 14.825 -4.630 -14.507 1.00 82.44 89 ASP A CA 1
ATOM 690 C C . ASP A 1 89 ? 14.004 -5.264 -13.374 1.00 82.44 89 ASP A C 1
ATOM 692 O O . ASP A 1 89 ? 13.352 -4.579 -12.583 1.00 82.44 89 ASP A O 1
ATOM 696 N N . VAL A 1 90 ? 13.981 -6.597 -13.336 1.00 78.25 90 VAL A N 1
ATOM 697 C CA . VAL A 1 90 ? 13.177 -7.362 -12.373 1.00 78.25 90 VAL A CA 1
ATOM 698 C C . VAL A 1 90 ? 13.666 -7.130 -10.948 1.00 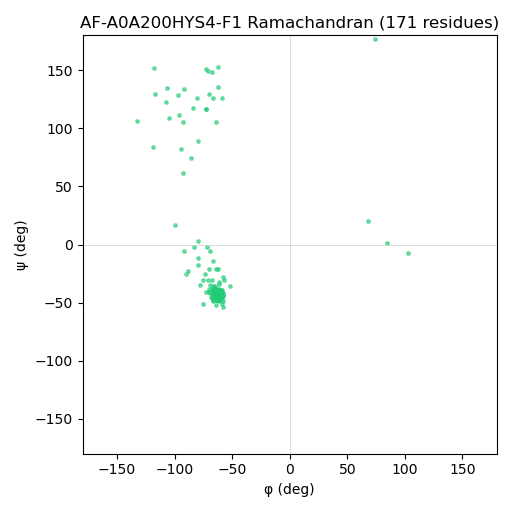78.25 90 VAL A C 1
ATOM 700 O O . VAL A 1 90 ? 12.850 -7.010 -10.035 1.00 78.25 90 VAL A O 1
ATOM 703 N N . GLY A 1 91 ? 14.981 -7.009 -10.748 1.00 80.88 91 GLY A N 1
ATOM 704 C CA . GLY A 1 91 ? 15.547 -6.788 -9.419 1.00 80.88 91 GLY A CA 1
ATOM 705 C C . GLY A 1 91 ? 15.142 -5.435 -8.836 1.00 80.88 91 GLY A C 1
ATOM 706 O O . GLY A 1 91 ? 14.776 -5.363 -7.663 1.00 80.88 91 GLY A O 1
ATOM 707 N N . ARG A 1 92 ? 15.092 -4.376 -9.655 1.00 83.50 92 ARG A N 1
ATOM 708 C CA . ARG A 1 92 ? 14.574 -3.063 -9.239 1.00 83.50 92 ARG A CA 1
ATOM 709 C C . ARG A 1 92 ? 13.129 -3.161 -8.764 1.00 83.50 92 ARG A C 1
ATOM 711 O O . ARG A 1 92 ? 12.807 -2.630 -7.704 1.00 83.50 92 ARG A O 1
ATOM 718 N N . TYR A 1 93 ? 12.270 -3.850 -9.514 1.00 82.06 93 TYR A N 1
ATOM 719 C CA . TYR A 1 93 ? 10.860 -4.008 -9.145 1.00 82.06 93 TYR A CA 1
ATOM 720 C C . TYR A 1 93 ? 10.672 -4.854 -7.889 1.00 82.06 93 TYR A C 1
ATOM 722 O O . TYR A 1 93 ? 9.836 -4.527 -7.049 1.00 82.06 93 TYR A O 1
ATOM 730 N N . MET A 1 94 ? 11.478 -5.899 -7.722 1.00 82.25 94 MET A N 1
ATOM 731 C CA . MET A 1 94 ? 11.426 -6.771 -6.554 1.00 82.25 94 MET A CA 1
ATOM 732 C C . MET A 1 94 ? 11.846 -6.028 -5.275 1.00 82.25 94 MET A C 1
ATOM 734 O O . MET A 1 94 ? 11.132 -6.075 -4.274 1.00 82.25 94 MET A O 1
ATOM 738 N N . ILE A 1 95 ? 12.951 -5.274 -5.322 1.00 85.25 95 ILE A N 1
ATOM 739 C CA . ILE A 1 95 ? 13.422 -4.451 -4.196 1.00 85.25 95 ILE A CA 1
ATOM 740 C C . ILE A 1 95 ? 12.416 -3.336 -3.893 1.00 85.25 95 ILE A C 1
ATOM 742 O O . ILE A 1 95 ? 12.044 -3.143 -2.735 1.00 85.25 95 ILE A O 1
ATOM 746 N N . ALA A 1 96 ? 11.937 -2.629 -4.922 1.00 84.62 96 ALA A N 1
ATOM 747 C CA . ALA A 1 96 ? 10.957 -1.560 -4.754 1.00 84.62 96 ALA A CA 1
ATOM 748 C C . ALA A 1 96 ? 9.656 -2.074 -4.125 1.00 84.62 96 ALA A C 1
ATOM 750 O O . ALA A 1 96 ? 9.140 -1.447 -3.204 1.00 84.62 96 ALA A O 1
ATOM 751 N N . SER A 1 97 ? 9.163 -3.238 -4.558 1.00 82.12 97 SER A N 1
ATOM 752 C CA . SER A 1 97 ? 7.964 -3.853 -3.985 1.00 82.12 97 SER A CA 1
ATOM 753 C C . SER A 1 97 ? 8.158 -4.248 -2.521 1.00 82.12 97 SER A C 1
ATOM 755 O O . SER A 1 97 ? 7.235 -4.089 -1.723 1.00 82.12 97 SER A O 1
ATOM 757 N N . LEU A 1 98 ? 9.339 -4.751 -2.148 1.00 87.56 98 LEU A N 1
ATOM 758 C CA . LEU A 1 98 ? 9.633 -5.142 -0.770 1.00 87.56 98 LEU A CA 1
ATOM 759 C C . LEU A 1 98 ? 9.653 -3.920 0.160 1.00 87.56 98 LEU A C 1
ATOM 761 O O . LEU A 1 98 ? 8.996 -3.915 1.202 1.00 87.56 98 LEU A O 1
ATOM 765 N N . VAL A 1 99 ? 10.360 -2.861 -0.243 1.00 88.12 99 VAL A N 1
ATOM 766 C CA . VAL A 1 99 ? 10.438 -1.610 0.524 1.00 88.12 99 VAL A CA 1
ATOM 767 C C . VAL A 1 99 ? 9.068 -0.935 0.604 1.00 88.12 99 VAL A C 1
ATOM 769 O O . VAL A 1 99 ? 8.655 -0.524 1.691 1.00 88.12 99 VAL A O 1
ATOM 772 N N . ALA A 1 100 ? 8.323 -0.890 -0.504 1.00 86.44 100 ALA A N 1
ATOM 773 C CA . ALA A 1 100 ? 6.971 -0.342 -0.537 1.00 86.44 100 ALA A CA 1
ATOM 774 C C . ALA A 1 100 ? 6.032 -1.105 0.412 1.00 86.44 100 ALA A C 1
ATOM 776 O O . ALA A 1 100 ? 5.303 -0.480 1.186 1.00 86.44 100 ALA A O 1
ATOM 777 N N . GLY A 1 101 ? 6.106 -2.439 0.429 1.00 86.75 101 GLY A N 1
ATOM 778 C CA . GLY A 1 101 ? 5.351 -3.284 1.355 1.00 86.75 101 GLY A CA 1
ATOM 779 C C . GLY A 1 101 ? 5.648 -2.958 2.820 1.00 86.75 101 GLY A C 1
ATOM 780 O O . GLY A 1 101 ? 4.731 -2.629 3.573 1.00 86.75 101 GLY A O 1
ATOM 781 N N . ILE A 1 102 ? 6.926 -2.960 3.212 1.00 90.06 102 ILE A N 1
ATOM 782 C CA . ILE A 1 102 ? 7.355 -2.627 4.584 1.00 90.06 102 ILE A CA 1
ATOM 783 C C . ILE A 1 102 ? 6.894 -1.216 4.968 1.00 90.06 102 ILE A C 1
ATOM 785 O O . ILE A 1 102 ? 6.363 -1.002 6.059 1.00 90.06 102 ILE A O 1
ATOM 789 N N . SER A 1 103 ? 7.044 -0.254 4.056 1.00 88.31 103 SER A N 1
ATOM 790 C CA . SER A 1 103 ? 6.637 1.128 4.298 1.00 88.31 103 SER A CA 1
ATOM 791 C C . SER A 1 103 ? 5.123 1.272 4.478 1.00 88.31 103 SER A C 1
ATOM 793 O O . SER A 1 103 ? 4.686 2.025 5.344 1.00 88.31 103 SER A O 1
ATOM 795 N N . THR A 1 104 ? 4.322 0.490 3.748 1.00 86.88 104 THR A N 1
ATOM 796 C CA . THR A 1 104 ? 2.859 0.468 3.882 1.00 86.88 104 THR A CA 1
ATOM 797 C C . THR A 1 104 ? 2.446 -0.050 5.255 1.00 86.88 104 THR A C 1
ATOM 799 O O . THR A 1 104 ? 1.638 0.586 5.929 1.00 86.88 104 THR A O 1
ATOM 802 N N . PHE A 1 105 ? 3.048 -1.149 5.723 1.00 88.31 105 PHE A N 1
ATOM 803 C CA . PHE A 1 105 ? 2.817 -1.647 7.083 1.00 88.31 105 PHE A CA 1
ATOM 804 C C . PHE A 1 105 ? 3.195 -0.610 8.142 1.00 88.31 105 PHE A C 1
ATOM 806 O O . PHE A 1 105 ? 2.441 -0.393 9.089 1.00 88.31 105 PHE A O 1
ATOM 813 N N . PHE A 1 106 ? 4.329 0.069 7.966 1.00 90.12 106 PHE A N 1
ATOM 814 C CA . PHE A 1 106 ? 4.775 1.104 8.893 1.00 90.12 106 PHE A CA 1
ATOM 815 C C . PHE A 1 106 ? 3.822 2.309 8.928 1.00 90.12 106 PHE A C 1
ATOM 817 O O . PHE A 1 106 ? 3.503 2.812 10.005 1.00 90.12 106 PHE A O 1
ATOM 824 N N . ILE A 1 107 ? 3.311 2.736 7.770 1.00 88.56 107 ILE A N 1
ATOM 825 C CA . ILE A 1 107 ? 2.314 3.810 7.663 1.00 88.56 107 ILE A CA 1
ATOM 826 C C . ILE A 1 107 ? 1.005 3.405 8.347 1.00 88.56 107 ILE A C 1
ATOM 828 O O . ILE A 1 107 ? 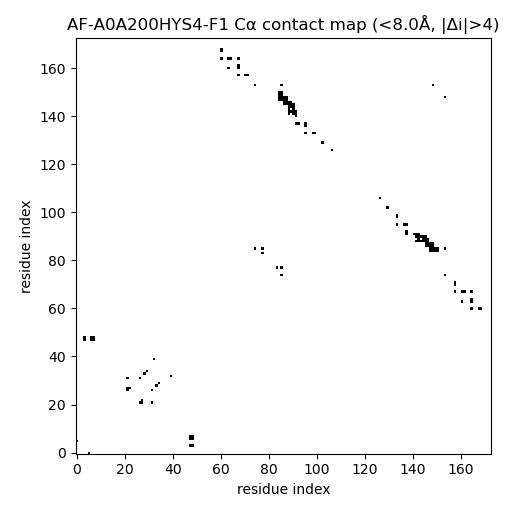0.474 4.186 9.133 1.00 88.56 107 ILE A O 1
ATOM 832 N N .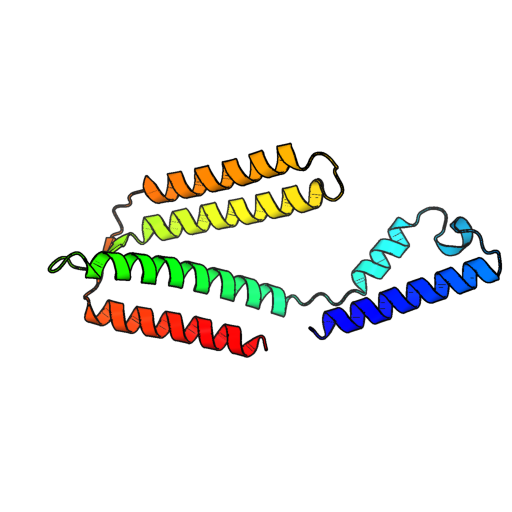 LEU A 1 108 ? 0.503 2.191 8.104 1.00 87.19 108 LEU A N 1
ATOM 833 C CA . LEU A 1 108 ? -0.711 1.684 8.755 1.00 87.19 108 LEU A CA 1
ATOM 834 C C . LEU A 1 108 ? -0.550 1.603 10.276 1.00 87.19 108 LEU A C 1
ATOM 836 O O . LEU A 1 108 ? -1.450 1.992 11.017 1.00 87.19 108 LEU A O 1
ATOM 840 N N . TRP A 1 109 ? 0.613 1.160 10.751 1.00 87.88 109 TRP A N 1
ATOM 841 C CA . TRP A 1 109 ? 0.919 1.126 12.177 1.00 87.88 109 TRP A CA 1
ATOM 842 C C . TRP A 1 109 ? 0.968 2.531 12.798 1.00 87.88 109 TRP A C 1
ATOM 844 O O . TRP A 1 109 ? 0.380 2.758 13.856 1.00 87.88 109 TRP A O 1
ATOM 854 N N . LEU A 1 110 ? 1.604 3.498 12.125 1.00 87.44 110 LEU A N 1
ATOM 855 C CA . LEU A 1 110 ? 1.606 4.904 12.547 1.00 87.44 110 LEU A CA 1
ATOM 856 C C . LEU A 1 110 ? 0.195 5.505 12.561 1.00 87.44 110 LEU A C 1
ATOM 858 O O . LEU A 1 110 ? -0.133 6.265 13.474 1.00 87.44 110 LEU A O 1
ATOM 862 N N . LEU A 1 111 ? -0.633 5.155 11.571 1.00 86.69 111 LEU A N 1
ATOM 863 C CA . LEU A 1 111 ? -2.033 5.566 11.487 1.00 86.69 111 LEU A CA 1
ATOM 864 C C . LEU A 1 111 ? -2.851 5.040 12.661 1.00 86.69 111 LEU A C 1
ATOM 866 O O . LEU A 1 111 ? -3.544 5.823 13.305 1.00 86.69 111 LEU A O 1
ATOM 870 N N . GLY A 1 112 ? -2.718 3.753 12.983 1.00 83.88 112 GLY A N 1
ATOM 871 C CA . GLY A 1 112 ? -3.400 3.153 14.130 1.00 83.88 112 GLY A CA 1
ATOM 872 C C . GLY A 1 112 ? -2.941 3.749 15.461 1.00 83.88 112 GLY A C 1
ATOM 873 O O . GLY A 1 112 ? -3.764 4.069 16.313 1.00 83.88 112 GLY A O 1
ATOM 874 N N . LYS A 1 113 ? -1.630 3.961 15.633 1.00 83.12 113 LYS A N 1
ATOM 875 C CA . LYS A 1 113 ? -1.066 4.501 16.879 1.00 83.12 113 LYS A CA 1
ATOM 876 C C . LYS A 1 113 ? -1.489 5.944 17.157 1.00 83.12 113 LYS A C 1
ATOM 878 O O . LYS A 1 113 ? -1.728 6.292 18.308 1.00 83.12 113 LYS A O 1
ATOM 883 N N . ASN A 1 114 ? -1.558 6.775 16.121 1.00 80.19 114 ASN A N 1
ATOM 884 C CA . ASN A 1 114 ? -1.874 8.198 16.253 1.00 80.19 114 ASN A CA 1
ATOM 885 C C . ASN A 1 114 ? -3.345 8.509 15.925 1.00 80.19 114 ASN A C 1
ATOM 887 O O . ASN A 1 114 ? -3.691 9.668 15.673 1.00 80.19 114 ASN A O 1
ATOM 891 N N . TYR A 1 115 ? -4.212 7.493 15.910 1.00 72.44 115 TYR A N 1
ATOM 892 C CA . TYR A 1 115 ? -5.633 7.666 15.634 1.00 72.44 115 TYR A CA 1
ATOM 893 C C . TYR A 1 115 ? -6.269 8.631 16.650 1.00 72.44 115 TYR A C 1
ATOM 895 O O . TYR A 1 115 ? -6.124 8.466 17.860 1.00 72.44 115 TYR A O 1
ATOM 903 N N . GLY A 1 116 ? -6.943 9.676 16.156 1.00 66.69 116 GLY A N 1
ATOM 904 C CA . GLY A 1 116 ? -7.565 10.719 16.985 1.00 66.69 116 GLY A CA 1
ATOM 905 C C . GLY A 1 116 ? -6.633 11.855 17.431 1.00 66.69 116 GLY A C 1
ATOM 906 O O . GLY A 1 116 ? -7.074 12.776 18.121 1.00 66.69 116 GLY A O 1
ATOM 907 N N . GLN A 1 117 ? -5.355 11.852 17.035 1.00 70.44 117 GLN A N 1
ATOM 908 C CA . GLN A 1 117 ? -4.427 12.920 17.404 1.00 70.44 117 GLN A CA 1
ATOM 909 C C . GLN A 1 117 ? -4.594 14.158 16.505 1.00 70.44 117 GLN A C 1
ATOM 911 O O . GLN A 1 117 ? -4.482 14.096 15.284 1.00 70.44 117 GLN A O 1
ATOM 916 N N . LYS A 1 118 ? -4.802 15.326 17.125 1.00 61.19 118 LYS A N 1
ATOM 917 C CA . LYS A 1 118 ? -5.134 16.595 16.443 1.00 61.19 118 LYS A CA 1
ATOM 918 C C . LYS A 1 118 ? -4.008 17.167 15.558 1.00 61.19 118 LYS A C 1
ATOM 920 O O . LYS A 1 118 ? -4.252 18.072 14.768 1.00 61.19 118 LYS A O 1
ATOM 925 N N . ASN A 1 119 ? -2.769 16.677 15.687 1.00 70.62 119 ASN A N 1
ATOM 926 C CA . ASN A 1 119 ? -1.604 17.202 14.960 1.00 70.62 119 ASN A CA 1
ATOM 927 C C . ASN A 1 119 ? -1.348 16.460 13.635 1.00 70.62 119 ASN A C 1
ATOM 929 O O . ASN A 1 119 ? -0.293 15.854 13.429 1.00 70.62 119 ASN A O 1
ATOM 933 N N . SER A 1 120 ? -2.322 16.527 12.728 1.00 76.00 120 SER A N 1
ATOM 934 C CA . SER A 1 120 ? -2.303 15.839 11.428 1.00 76.00 120 SER A CA 1
ATOM 935 C C . SER A 1 120 ? -1.163 16.294 10.504 1.00 76.00 120 SER A C 1
ATOM 937 O O . SER A 1 120 ? -0.754 15.550 9.618 1.00 76.00 120 SER A O 1
ATOM 939 N N . TRP A 1 121 ? -0.593 17.482 10.733 1.00 81.06 121 TRP A N 1
ATOM 940 C CA . TRP A 1 121 ? 0.506 18.023 9.926 1.00 81.06 121 TRP A CA 1
ATOM 941 C C . TRP A 1 121 ? 1.804 17.225 10.056 1.00 81.06 121 TRP A C 1
ATOM 943 O O . TRP A 1 121 ? 2.409 16.873 9.047 1.00 81.06 121 TRP A O 1
ATOM 953 N N . LYS A 1 122 ? 2.229 16.892 11.283 1.00 82.44 122 LYS A N 1
ATOM 954 C CA . LYS A 1 122 ? 3.451 16.092 11.489 1.00 82.44 122 LYS A CA 1
ATOM 955 C C . LYS A 1 122 ? 3.333 14.724 10.821 1.00 82.44 122 LYS A C 1
ATOM 957 O O . LYS A 1 122 ? 4.276 14.261 10.191 1.00 82.44 122 LYS A O 1
ATOM 962 N N . MET A 1 123 ? 2.151 14.126 10.912 1.00 84.38 123 MET A N 1
ATOM 963 C CA . MET A 1 123 ? 1.837 12.841 10.303 1.00 84.38 123 MET A CA 1
ATOM 964 C C . MET A 1 123 ? 1.883 12.891 8.773 1.00 84.38 123 MET A C 1
ATOM 966 O O . MET A 1 123 ? 2.510 12.030 8.160 1.00 84.38 123 MET A O 1
ATOM 970 N N . LEU A 1 124 ? 1.288 13.921 8.165 1.00 86.06 124 LEU A N 1
ATOM 971 C CA . LEU A 1 124 ? 1.361 14.149 6.721 1.00 86.06 124 LEU A CA 1
ATOM 972 C C . LEU A 1 124 ? 2.806 14.306 6.242 1.00 86.06 124 LEU A C 1
ATOM 974 O O . LEU A 1 124 ? 3.184 13.689 5.251 1.00 86.06 124 LEU A O 1
ATOM 978 N N . VAL A 1 125 ? 3.631 15.069 6.966 1.00 89.88 125 VAL A N 1
ATOM 979 C CA . VAL A 1 125 ? 5.055 15.235 6.633 1.00 89.88 125 VAL A CA 1
ATOM 980 C C . VAL A 1 125 ? 5.807 13.905 6.735 1.00 89.88 125 VAL A C 1
ATOM 982 O O . VAL A 1 125 ? 6.603 13.589 5.855 1.00 89.88 125 VAL A O 1
ATOM 985 N N . THR A 1 126 ? 5.540 13.089 7.760 1.00 87.19 126 THR A N 1
ATOM 986 C CA . THR A 1 126 ? 6.164 11.763 7.897 1.00 87.19 126 THR A CA 1
ATOM 987 C C . THR A 1 126 ? 5.766 10.822 6.757 1.00 87.19 126 THR A C 1
ATOM 989 O O . THR A 1 126 ? 6.640 10.209 6.147 1.00 87.19 126 THR A O 1
ATOM 992 N N . ILE A 1 127 ? 4.474 10.733 6.426 1.00 89.56 127 ILE A N 1
ATOM 993 C CA . ILE A 1 127 ? 3.977 9.888 5.327 1.00 89.56 127 ILE A CA 1
ATOM 994 C C . ILE A 1 127 ? 4.532 10.377 3.982 1.00 89.56 127 ILE A C 1
ATOM 996 O O . ILE A 1 127 ? 5.025 9.574 3.189 1.00 89.56 127 ILE A O 1
ATOM 1000 N N . GLY A 1 128 ? 4.523 11.692 3.748 1.00 89.81 128 GLY A N 1
ATOM 1001 C CA . GLY A 1 128 ? 5.102 12.307 2.555 1.00 89.81 128 GLY A CA 1
ATOM 1002 C C . GLY A 1 128 ? 6.598 12.018 2.415 1.00 89.81 128 GLY A C 1
ATOM 1003 O O . GLY A 1 128 ? 7.052 11.654 1.334 1.00 89.81 128 GLY A O 1
ATOM 1004 N N . GLY A 1 129 ? 7.359 12.085 3.511 1.00 91.19 129 GLY A N 1
ATOM 1005 C CA . GLY A 1 129 ? 8.780 11.730 3.523 1.00 91.19 129 GLY A CA 1
ATOM 1006 C C . GLY A 1 129 ? 9.030 10.269 3.137 1.00 91.19 129 GLY A C 1
ATOM 1007 O O . GLY A 1 129 ? 9.877 9.993 2.289 1.00 91.19 129 GLY A O 1
ATOM 1008 N N . ILE A 1 130 ? 8.249 9.335 3.688 1.00 90.56 130 ILE A N 1
ATOM 1009 C CA . ILE A 1 130 ? 8.327 7.905 3.341 1.00 90.56 130 ILE A CA 1
ATOM 1010 C C . ILE A 1 130 ? 8.014 7.679 1.855 1.00 90.56 130 ILE A C 1
ATOM 1012 O O . ILE A 1 130 ? 8.686 6.885 1.191 1.00 90.56 130 ILE A O 1
ATOM 1016 N N . PHE A 1 131 ? 7.021 8.387 1.312 1.00 89.38 131 PHE A N 1
ATOM 1017 C CA . PHE A 1 131 ? 6.676 8.310 -0.106 1.00 89.38 131 PHE A CA 1
ATOM 1018 C C . PHE A 1 131 ? 7.819 8.805 -1.003 1.00 89.38 131 PHE A C 1
ATOM 1020 O O . PHE A 1 131 ? 8.203 8.121 -1.951 1.00 89.38 131 PHE A O 1
ATOM 1027 N N . VAL A 1 132 ? 8.427 9.948 -0.667 1.00 89.94 132 VAL A N 1
ATOM 1028 C CA . VAL A 1 132 ? 9.574 10.497 -1.408 1.00 89.94 132 VAL A CA 1
ATOM 1029 C C . VAL A 1 132 ? 10.761 9.531 -1.388 1.00 89.94 132 VAL A C 1
ATOM 1031 O O . VAL A 1 132 ? 11.376 9.311 -2.430 1.00 89.94 132 VAL A O 1
ATOM 1034 N N . ILE A 1 133 ? 11.050 8.896 -0.248 1.00 89.06 133 ILE A N 1
ATOM 1035 C CA . ILE A 1 133 ? 12.116 7.886 -0.135 1.00 89.06 133 ILE A CA 1
ATOM 1036 C C . ILE A 1 133 ? 11.844 6.690 -1.056 1.00 89.06 133 ILE A C 1
ATOM 1038 O O . ILE A 1 133 ? 12.752 6.247 -1.759 1.00 89.06 133 ILE A O 1
ATOM 1042 N N . ASN A 1 134 ? 10.605 6.192 -1.105 1.00 87.81 134 ASN A N 1
ATOM 1043 C CA . ASN A 1 134 ? 10.227 5.105 -2.014 1.00 87.81 134 ASN A CA 1
ATOM 1044 C C . ASN A 1 134 ? 10.399 5.501 -3.489 1.00 87.81 134 ASN A C 1
ATOM 1046 O O . ASN A 1 134 ? 10.942 4.722 -4.271 1.00 87.81 134 ASN A O 1
ATOM 1050 N N . CYS A 1 135 ? 9.997 6.717 -3.870 1.00 84.94 135 CYS A N 1
ATOM 1051 C CA . CYS A 1 135 ? 10.204 7.235 -5.225 1.00 84.94 135 CYS A CA 1
ATOM 1052 C C . CYS A 1 135 ? 11.692 7.370 -5.574 1.00 84.94 135 CYS A C 1
ATOM 1054 O O . CYS A 1 135 ? 12.103 6.974 -6.664 1.00 84.94 135 CYS A O 1
ATOM 1056 N N . LEU A 1 136 ? 12.510 7.889 -4.655 1.00 86.56 136 LEU A N 1
ATOM 1057 C CA . LEU A 1 136 ? 13.958 8.005 -4.844 1.00 86.56 136 LEU A CA 1
ATOM 1058 C C . LEU A 1 136 ? 14.605 6.629 -5.012 1.00 86.56 136 LEU A C 1
ATOM 1060 O O . LEU A 1 136 ? 15.345 6.420 -5.970 1.00 86.56 136 LEU A O 1
ATOM 1064 N N . LEU A 1 137 ? 14.279 5.669 -4.144 1.00 84.62 137 LEU A N 1
ATOM 1065 C CA . LEU A 1 137 ? 14.746 4.290 -4.284 1.00 84.62 137 LEU A CA 1
ATOM 1066 C C . LEU A 1 137 ? 14.326 3.699 -5.625 1.00 84.62 137 LEU A C 1
ATOM 1068 O O . LEU A 1 137 ? 15.152 3.115 -6.320 1.00 84.62 137 LEU A O 1
ATOM 1072 N N . PHE A 1 138 ? 13.074 3.908 -6.032 1.00 81.50 138 PHE A N 1
ATOM 1073 C CA . PHE A 1 138 ? 12.614 3.443 -7.327 1.00 81.50 138 PHE A CA 1
ATOM 1074 C C . PHE A 1 138 ? 13.434 4.054 -8.459 1.00 81.50 138 PHE A C 1
ATOM 1076 O O . PHE A 1 138 ? 13.804 3.319 -9.355 1.00 81.50 138 PHE A O 1
ATOM 1083 N N . VAL A 1 139 ? 13.747 5.351 -8.466 1.00 81.06 139 VAL A N 1
ATOM 1084 C CA . VAL A 1 139 ? 14.485 5.995 -9.573 1.00 81.06 139 VAL A CA 1
ATOM 1085 C C . VAL A 1 139 ? 15.970 5.613 -9.606 1.00 81.06 139 VAL A C 1
ATOM 1087 O O . VAL A 1 139 ? 16.510 5.392 -10.691 1.00 81.06 139 VAL A O 1
ATOM 1090 N N . PHE A 1 140 ? 16.626 5.537 -8.448 1.00 80.56 140 PHE A N 1
ATOM 1091 C CA . PHE A 1 140 ? 18.080 5.372 -8.356 1.00 80.56 140 PHE A CA 1
ATOM 1092 C C . PHE A 1 140 ? 18.547 3.912 -8.324 1.00 80.56 140 PHE A C 1
ATOM 1094 O O . PHE A 1 140 ? 19.675 3.635 -8.734 1.00 80.56 140 PHE A O 1
ATOM 1101 N N . VAL A 1 141 ? 17.715 2.965 -7.880 1.00 81.25 141 VAL A N 1
ATOM 1102 C CA . VAL A 1 141 ? 18.087 1.544 -7.868 1.00 81.25 141 VAL A CA 1
ATOM 1103 C C . VAL A 1 141 ? 18.085 1.003 -9.296 1.00 81.25 141 VAL A C 1
ATOM 1105 O O . VAL A 1 141 ? 17.055 0.941 -9.966 1.00 81.25 141 VAL A O 1
ATOM 1108 N N . ARG A 1 142 ? 19.265 0.589 -9.752 1.00 75.19 142 ARG A N 1
ATOM 1109 C CA . ARG A 1 142 ? 19.490 -0.157 -10.992 1.00 75.19 142 ARG A CA 1
ATOM 1110 C C . ARG A 1 142 ? 20.064 -1.505 -10.601 1.00 75.19 142 ARG A C 1
ATOM 1112 O O . ARG A 1 142 ? 21.029 -1.541 -9.837 1.00 75.19 142 ARG A O 1
ATOM 1119 N N . THR A 1 143 ? 19.502 -2.595 -11.103 1.00 80.06 143 THR A N 1
ATOM 1120 C CA . THR A 1 143 ? 20.056 -3.928 -10.853 1.00 80.06 143 THR A CA 1
ATOM 1121 C C . THR A 1 143 ? 20.491 -4.590 -12.159 1.00 80.06 143 THR A C 1
ATOM 1123 O O . THR A 1 143 ? 19.939 -4.299 -13.219 1.00 80.06 143 THR A O 1
ATOM 1126 N N . PRO A 1 144 ? 21.490 -5.489 -12.118 1.00 73.31 144 PRO A N 1
ATOM 1127 C CA . PRO A 1 144 ? 21.947 -6.201 -13.312 1.00 73.31 144 PRO A CA 1
ATOM 1128 C C . PRO A 1 144 ? 20.948 -7.263 -13.811 1.00 73.31 144 PRO A C 1
ATOM 1130 O O . PRO A 1 144 ? 21.187 -7.897 -14.835 1.00 73.31 144 PRO A O 1
ATOM 1133 N N . TRP A 1 145 ? 19.826 -7.468 -13.112 1.00 71.56 145 TRP A N 1
ATOM 1134 C CA . TRP A 1 145 ? 18.824 -8.486 -13.421 1.00 71.56 145 TRP A CA 1
ATOM 1135 C C . TRP A 1 145 ? 17.823 -7.949 -14.443 1.00 71.56 145 TRP A C 1
ATOM 1137 O O . TRP A 1 145 ? 16.690 -7.593 -14.109 1.00 71.56 145 TRP A O 1
ATOM 1147 N N . VAL A 1 146 ? 18.268 -7.865 -15.696 1.00 77.56 146 VAL A N 1
ATOM 1148 C CA . VAL A 1 146 ? 17.475 -7.326 -16.802 1.00 77.56 146 VAL A CA 1
ATOM 1149 C C . VAL A 1 146 ? 17.030 -8.450 -17.728 1.00 77.56 146 VAL A C 1
ATOM 1151 O O . VAL A 1 146 ? 17.850 -9.172 -18.289 1.00 77.56 146 VAL A O 1
ATOM 1154 N N . ILE A 1 147 ? 15.719 -8.575 -17.917 1.00 78.88 147 ILE A N 1
ATOM 1155 C CA . ILE A 1 147 ? 15.131 -9.488 -18.898 1.00 78.88 147 ILE A CA 1
ATOM 1156 C C . ILE A 1 147 ? 14.829 -8.694 -20.166 1.00 78.88 147 ILE A C 1
ATOM 1158 O O . ILE A 1 147 ? 14.173 -7.650 -20.110 1.00 78.88 147 ILE A O 1
ATOM 1162 N N . LEU A 1 148 ? 15.301 -9.199 -21.308 1.00 77.81 148 LEU A N 1
ATOM 1163 C CA . LEU A 1 148 ? 14.896 -8.699 -22.616 1.00 77.81 148 LEU A CA 1
ATOM 1164 C C . LEU A 1 148 ? 13.593 -9.376 -23.025 1.00 77.81 148 LEU A C 1
ATOM 1166 O O . LEU A 1 148 ? 13.550 -10.590 -23.226 1.00 77.81 148 LEU A O 1
ATOM 1170 N N . LEU A 1 149 ? 12.542 -8.580 -23.186 1.00 76.25 149 LEU A N 1
ATOM 1171 C CA . LEU A 1 149 ? 11.268 -9.049 -23.708 1.00 76.25 149 LEU A CA 1
ATOM 1172 C C . LEU A 1 149 ? 11.065 -8.551 -25.141 1.00 76.25 149 LEU A C 1
ATOM 1174 O O . LEU A 1 149 ? 11.272 -7.373 -25.451 1.00 76.25 149 LEU A O 1
ATOM 1178 N N . SER A 1 150 ? 10.624 -9.452 -26.022 1.00 81.06 150 SER A N 1
ATOM 1179 C CA . SER A 1 150 ? 10.160 -9.053 -27.352 1.00 81.06 150 SER A CA 1
ATOM 1180 C C . SER A 1 150 ? 8.865 -8.239 -27.232 1.00 81.06 150 SER A C 1
ATOM 1182 O O . SER A 1 150 ? 8.049 -8.469 -26.337 1.00 81.06 150 SER A O 1
ATOM 1184 N N . ARG A 1 151 ? 8.640 -7.293 -28.153 1.00 76.00 151 ARG A N 1
ATOM 1185 C CA . ARG A 1 151 ? 7.473 -6.386 -28.104 1.00 76.00 151 ARG A CA 1
ATOM 1186 C C . ARG A 1 151 ? 6.136 -7.138 -28.179 1.00 76.00 151 ARG A C 1
ATOM 1188 O O . ARG A 1 151 ? 5.169 -6.753 -27.527 1.00 76.00 151 ARG A O 1
ATOM 1195 N N . TRP A 1 152 ? 6.092 -8.242 -28.922 1.00 79.62 152 TRP A N 1
ATOM 1196 C CA . TRP A 1 152 ? 4.912 -9.106 -29.014 1.00 79.62 152 TRP A CA 1
ATOM 1197 C C . TRP A 1 152 ? 4.653 -9.874 -27.714 1.00 79.62 152 TRP A C 1
ATOM 1199 O O . TRP A 1 152 ? 3.523 -9.931 -27.249 1.00 79.62 152 TRP A O 1
ATOM 1209 N N . MET A 1 153 ? 5.695 -10.392 -27.060 1.00 82.31 153 MET A N 1
ATOM 1210 C CA . MET A 1 153 ? 5.534 -11.019 -25.742 1.00 82.31 153 MET A CA 1
ATOM 1211 C C . MET A 1 153 ? 5.067 -10.004 -24.693 1.00 82.31 153 MET A C 1
ATOM 1213 O O . MET A 1 153 ? 4.193 -10.309 -23.885 1.00 82.31 153 MET A O 1
ATOM 1217 N N . ALA A 1 154 ? 5.590 -8.777 -24.741 1.00 81.75 154 ALA A N 1
ATOM 1218 C CA . ALA A 1 154 ? 5.194 -7.708 -23.833 1.00 81.75 154 ALA A CA 1
ATOM 1219 C C . ALA A 1 154 ? 3.730 -7.278 -23.982 1.00 81.75 154 ALA A C 1
ATOM 1221 O O . ALA A 1 154 ? 3.043 -7.108 -22.978 1.00 81.75 154 ALA A O 1
ATOM 1222 N N . THR A 1 155 ? 3.239 -7.134 -25.218 1.00 82.44 155 THR A N 1
ATOM 1223 C CA . THR A 1 155 ? 1.824 -6.800 -25.481 1.00 82.44 155 THR A CA 1
ATOM 1224 C C . THR A 1 155 ? 0.877 -7.861 -24.942 1.00 82.44 155 THR A C 1
ATOM 1226 O O . THR A 1 155 ? -0.074 -7.531 -24.236 1.00 82.44 155 THR A O 1
ATOM 1229 N N . VAL A 1 156 ? 1.157 -9.137 -25.223 1.00 88.44 156 VAL A N 1
AT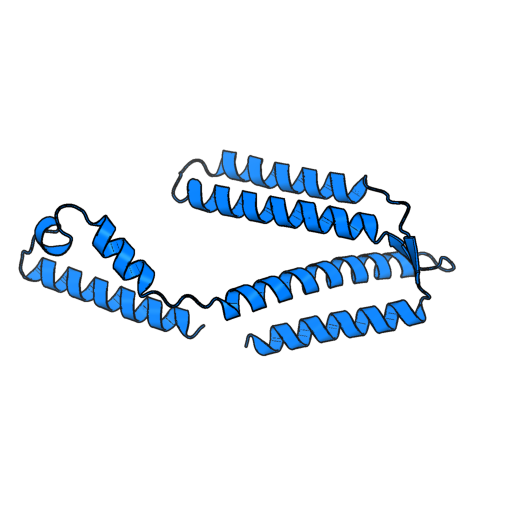OM 1230 C CA . VAL A 1 156 ? 0.354 -10.258 -24.722 1.00 88.44 156 VAL A CA 1
ATOM 1231 C C . VAL A 1 156 ? 0.345 -10.265 -23.193 1.00 88.44 156 VAL A C 1
ATOM 1233 O O . VAL A 1 156 ? -0.716 -10.386 -22.585 1.00 88.44 156 VAL A O 1
ATOM 1236 N N . LEU A 1 157 ? 1.502 -10.058 -22.561 1.00 86.62 157 LEU A N 1
ATOM 1237 C CA . LEU A 1 157 ? 1.609 -10.040 -21.104 1.00 86.62 157 LEU A CA 1
ATOM 1238 C C . LEU A 1 157 ? 0.876 -8.843 -20.473 1.00 86.62 157 LEU A C 1
ATOM 1240 O O . LEU A 1 157 ? 0.195 -9.014 -19.463 1.00 86.62 157 LEU A O 1
ATOM 1244 N N . ALA A 1 158 ? 0.932 -7.659 -21.092 1.00 85.69 158 ALA A N 1
ATOM 1245 C CA . ALA A 1 158 ? 0.168 -6.488 -20.657 1.00 85.69 158 ALA A CA 1
ATOM 1246 C C . ALA A 1 158 ? -1.349 -6.735 -20.717 1.00 85.69 158 ALA A C 1
ATOM 1248 O O . ALA A 1 158 ? -2.063 -6.396 -19.774 1.00 85.69 158 ALA A O 1
ATOM 1249 N N . MET A 1 159 ? -1.835 -7.362 -21.794 1.00 88.12 159 MET A N 1
ATOM 1250 C CA . MET A 1 159 ? -3.252 -7.707 -21.951 1.00 88.12 159 MET A CA 1
ATOM 1251 C C . MET A 1 159 ? -3.707 -8.718 -20.896 1.00 88.12 159 MET A C 1
ATOM 1253 O O . MET A 1 159 ? -4.754 -8.527 -20.282 1.00 88.12 159 MET A O 1
ATOM 1257 N N . ILE A 1 160 ? -2.907 -9.758 -20.636 1.00 90.00 160 ILE A N 1
ATOM 1258 C CA . ILE A 1 160 ? -3.200 -10.753 -19.593 1.00 90.00 160 ILE A CA 1
ATOM 1259 C C . ILE A 1 160 ? -3.281 -10.082 -18.218 1.00 90.00 160 ILE A C 1
ATOM 1261 O O . ILE A 1 160 ? -4.234 -10.326 -17.477 1.00 90.00 160 ILE A O 1
ATOM 1265 N N . LEU A 1 161 ? -2.330 -9.203 -17.885 1.00 87.94 161 LEU A N 1
ATOM 1266 C CA . LEU A 1 161 ? -2.339 -8.474 -16.616 1.00 87.94 161 LEU A CA 1
ATOM 1267 C C . LEU A 1 161 ? -3.573 -7.576 -16.484 1.00 87.94 161 LEU A C 1
ATOM 1269 O O . LEU A 1 161 ? -4.261 -7.646 -15.467 1.00 87.94 161 LEU A O 1
ATOM 1273 N N . ALA A 1 162 ? -3.901 -6.795 -17.515 1.00 86.94 162 ALA A N 1
ATOM 1274 C CA . ALA A 1 162 ? -5.082 -5.933 -17.513 1.00 86.94 162 ALA A CA 1
ATOM 1275 C C . ALA A 1 162 ? -6.384 -6.733 -17.328 1.00 86.94 162 ALA A C 1
ATOM 1277 O O . ALA A 1 162 ? -7.222 -6.364 -16.504 1.00 86.94 162 ALA A O 1
ATOM 1278 N N . VAL A 1 163 ? -6.531 -7.863 -18.030 1.00 90.12 163 VAL A N 1
ATOM 1279 C CA . VAL A 1 163 ? -7.693 -8.753 -17.883 1.00 90.12 163 VAL A CA 1
ATOM 1280 C C . VAL A 1 163 ? -7.736 -9.371 -16.488 1.00 90.12 163 VAL A C 1
ATOM 1282 O O . VAL A 1 163 ? -8.803 -9.423 -15.886 1.00 90.12 163 VAL A O 1
ATOM 1285 N N . SER A 1 164 ? -6.598 -9.803 -15.938 1.00 87.00 164 SER A N 1
ATOM 1286 C CA . SER A 1 164 ? -6.553 -10.405 -14.600 1.00 87.00 164 SER A CA 1
ATOM 1287 C C . SER A 1 164 ? -6.998 -9.430 -13.503 1.00 87.00 164 SER A C 1
ATOM 1289 O O . SER A 1 164 ? -7.799 -9.799 -12.646 1.00 87.00 164 SER A O 1
ATOM 1291 N N . VAL A 1 165 ? -6.563 -8.166 -13.579 1.00 86.62 165 VAL A N 1
ATOM 1292 C CA . VAL A 1 165 ? -7.005 -7.098 -12.671 1.00 86.62 165 VAL A CA 1
ATOM 1293 C C . VAL A 1 165 ? -8.498 -6.829 -12.847 1.00 86.62 165 VAL A C 1
ATOM 1295 O O . VAL A 1 165 ? -9.224 -6.771 -11.858 1.00 86.62 165 VAL A O 1
ATOM 1298 N N . TYR A 1 166 ? -8.978 -6.736 -14.091 1.00 88.25 166 TYR A N 1
ATOM 1299 C CA . TYR A 1 166 ? -10.397 -6.515 -14.381 1.00 88.25 166 TYR A CA 1
ATOM 1300 C C . TYR A 1 166 ? -11.296 -7.640 -13.843 1.00 88.25 166 TYR A C 1
ATOM 1302 O O . TYR A 1 166 ? -12.353 -7.374 -13.275 1.00 88.25 166 TYR A O 1
ATOM 1310 N N . LEU A 1 167 ? -10.881 -8.902 -13.985 1.00 87.31 167 LEU A N 1
ATOM 1311 C CA . LEU A 1 167 ? -11.637 -10.053 -13.487 1.00 87.31 167 LEU A CA 1
ATOM 1312 C C . LEU A 1 167 ? -11.709 -10.079 -11.955 1.00 87.31 167 LEU A C 1
ATOM 1314 O O . LEU A 1 167 ? -12.781 -10.327 -11.404 1.00 87.31 167 LEU A O 1
ATOM 1318 N N . LEU A 1 168 ? -10.598 -9.793 -11.271 1.00 81.50 168 LEU A N 1
ATOM 1319 C CA . LEU A 1 168 ? -10.554 -9.765 -9.805 1.00 81.50 168 LEU A CA 1
ATOM 1320 C C . LEU A 1 168 ? -11.340 -8.595 -9.209 1.00 81.50 168 LEU A C 1
ATOM 1322 O O . LEU A 1 168 ? -11.955 -8.754 -8.152 1.00 81.50 168 LEU A O 1
ATOM 1326 N N . ASP A 1 169 ? -11.345 -7.442 -9.881 1.00 79.56 169 ASP A N 1
ATOM 1327 C CA . ASP A 1 169 ? -12.180 -6.307 -9.485 1.00 79.56 169 ASP A CA 1
ATOM 1328 C C . ASP A 1 169 ? -13.667 -6.592 -9.737 1.00 79.56 169 ASP A C 1
ATOM 1330 O O . ASP A 1 169 ? -14.506 -6.295 -8.891 1.00 79.56 169 ASP A O 1
ATOM 1334 N N . ARG A 1 170 ? -14.017 -7.275 -10.835 1.00 78.31 170 ARG A N 1
ATOM 1335 C CA . ARG A 1 170 ? -15.406 -7.684 -11.086 1.00 78.31 170 ARG A CA 1
ATOM 1336 C C . ARG A 1 170 ? -15.936 -8.628 -10.012 1.00 78.31 170 ARG A C 1
ATOM 1338 O O . ARG A 1 170 ? -17.084 -8.504 -9.619 1.00 78.31 170 ARG A O 1
ATOM 1345 N N . GLU A 1 171 ? -15.113 -9.540 -9.511 1.00 67.44 171 GLU A N 1
ATOM 1346 C CA . GLU A 1 171 ? -15.497 -10.470 -8.444 1.00 67.44 171 GLU A CA 1
ATOM 1347 C C . G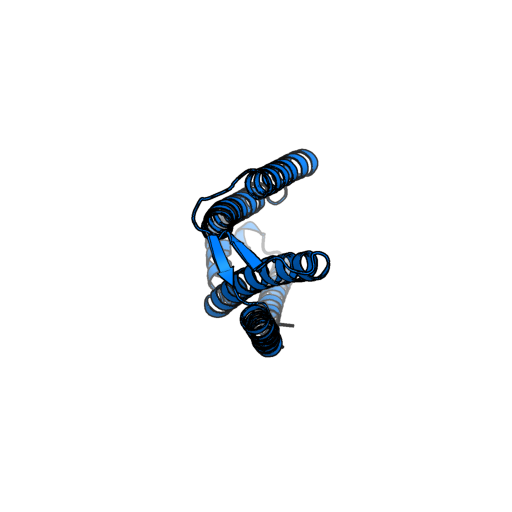LU A 1 171 ? -15.700 -9.765 -7.077 1.00 67.44 171 GLU A C 1
ATOM 1349 O O . GLU A 1 171 ? -16.040 -10.408 -6.083 1.00 67.44 171 GLU A O 1
ATOM 1354 N N . LYS A 1 172 ? -15.416 -8.460 -6.971 1.00 53.94 172 LYS A N 1
ATOM 1355 C CA . LYS A 1 172 ? -15.656 -7.636 -5.775 1.00 53.94 172 LYS A CA 1
ATOM 1356 C C . LYS A 1 172 ? -17.065 -7.018 -5.752 1.00 53.94 172 LYS A C 1
ATOM 1358 O O . LYS A 1 172 ? -17.519 -6.672 -4.660 1.00 53.94 172 LYS A O 1
ATOM 1363 N N . ASN A 1 173 ? -17.715 -6.865 -6.912 1.00 44.81 173 ASN A N 1
ATOM 1364 C CA . ASN A 1 173 ? -19.082 -6.338 -7.067 1.00 44.81 173 ASN A CA 1
ATOM 1365 C C . ASN A 1 173 ? -20.112 -7.467 -7.135 1.00 44.81 173 ASN A C 1
ATOM 1367 O O . ASN A 1 173 ? -21.201 -7.270 -6.555 1.00 44.81 173 ASN A O 1
#

Radius of gyration: 24.15 Å; Cα contacts (8 Å, |Δi|>4): 76; chains: 1; bounding box: 56×32×68 Å

Mean predicted aligned error: 9.67 Å

Sequence (173 aa):
MGKNERQTEEMLLGILQDILEAQENGVSAQDYFGKAPQPIANELLKQLPNDAKQMVKISLLAVLTYFAVVFIGSYFVSLFQPGTPQLIDVGRYMIASLVAGISTFFILWLLGKNYGQKNSWKMLVTIGGIFVINCLLFVFVRTPWVILLSRWMATVLAMILAVSVYLLDREKN

Organism: NCBI:txid44008

InterPro domains:
  IPR009214 Protein of unknown function DUF1129 [PF06570] (2-173)
  IPR036259 MFS transporter superfamily [SSF103473] (53-165)

Foldseek 3Di:
DDPLVVVLVVLVVVVVVVVVVCVVVVNDPCNVCNPDNVVVVVVSVVPRDDDPVVVVLVVVLVVLVVCLCVLVVQLVVVVVPPPDFRKDQVVLVVVLVVLVVVLVVVLVVVCVVCPPPPCVPVNVVVNVVSVVVSVVSSVPDGDPRIDGDGSVRSVVVSVVSVVVSVVSVVVVD

Solvent-accessible surface area (backbone atoms only — not comparable to full-atom values): 9895 Å² total; per-residue (Å²): 136,56,78,55,55,54,56,49,48,54,51,52,51,50,55,51,50,54,51,51,54,35,54,75,72,67,52,48,69,52,73,74,49,40,95,62,48,64,65,59,52,52,52,55,61,67,69,48,78,78,56,64,66,58,53,52,52,52,51,52,50,51,53,51,45,53,51,38,54,54,50,46,51,54,51,57,59,48,67,80,42,83,90,64,70,48,73,43,45,54,48,35,52,53,55,43,51,52,53,50,51,54,50,50,54,51,51,53,50,51,49,63,74,50,62,91,55,90,65,56,65,64,54,50,52,52,56,51,49,55,49,52,51,51,5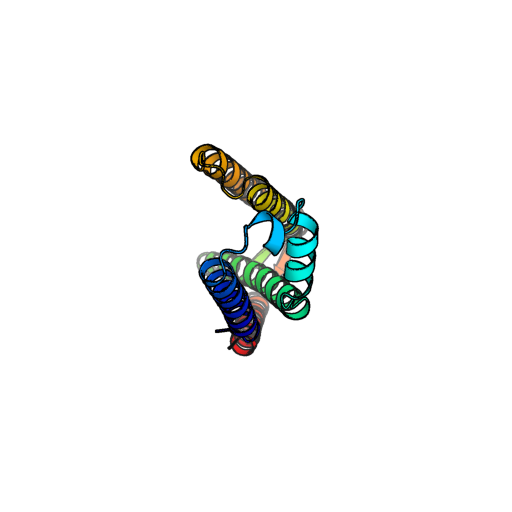2,48,50,53,73,70,52,77,49,92,48,60,47,82,39,54,69,67,60,48,52,54,51,47,52,51,43,53,50,52,51,52,54,58,55,55,75,73,113

Secondary structure (DSSP, 8-state):
--HHHHHHHHHHHHHHHHHHHHHHTT--HHHHH-S--HHHHHHHHHHS---HHHHHHHHHHHHHHHHHHHHHHHHHHHHTSTTPPEEEEHHHHHHHHHHHHHHHHHHHHHHHHTTT-S-HHHHHHHHHHHHHHHHHHHHH---S-EEEE-HHHHHHHHHHHHHHHHHHHHTT-